Protein AF-A0A0Q6WSI1-F1 (afdb_monomer_lite)

Structure (mmCIF, N/CA/C/O backbone):
data_AF-A0A0Q6WSI1-F1
#
_entry.id   AF-A0A0Q6WSI1-F1
#
loop_
_atom_site.group_PDB
_atom_site.id
_atom_site.type_symbol
_atom_site.label_atom_id
_atom_site.label_alt_id
_atom_site.label_comp_id
_atom_site.label_asym_id
_atom_site.label_entity_id
_atom_site.label_seq_id
_atom_site.pdbx_PDB_ins_code
_atom_site.Cartn_x
_atom_site.Cartn_y
_atom_site.Cartn_z
_atom_site.occupancy
_atom_site.B_iso_or_equiv
_atom_site.auth_seq_id
_atom_site.auth_comp_id
_atom_site.auth_asym_id
_atom_site.auth_atom_id
_atom_site.pdbx_PDB_model_num
ATOM 1 N N . MET A 1 1 ? -2.445 1.928 16.084 1.00 92.06 1 MET A N 1
ATOM 2 C CA . MET A 1 1 ? -2.689 0.759 15.216 1.00 92.06 1 MET A CA 1
ATOM 3 C C . MET A 1 1 ? -1.425 0.477 14.440 1.00 92.06 1 MET A C 1
ATOM 5 O O . MET A 1 1 ? -0.793 1.432 14.001 1.00 92.06 1 MET A O 1
ATOM 9 N N . GLN A 1 2 ? -1.076 -0.793 14.293 1.00 96.44 2 GLN A N 1
ATOM 10 C CA . GLN A 1 2 ? 0.013 -1.261 13.441 1.00 96.44 2 GLN A CA 1
ATOM 11 C C . GLN A 1 2 ? -0.590 -2.241 12.434 1.00 96.44 2 GLN A C 1
ATOM 13 O O . GLN A 1 2 ? -1.452 -3.040 12.796 1.00 96.44 2 GLN A O 1
ATOM 18 N N . ILE A 1 3 ? -0.208 -2.126 11.169 1.00 98.12 3 ILE A N 1
ATOM 19 C CA . ILE A 1 3 ? -0.719 -2.959 10.081 1.00 98.12 3 ILE A CA 1
ATOM 20 C C . ILE A 1 3 ? 0.507 -3.567 9.427 1.00 98.12 3 ILE A C 1
ATOM 22 O O . ILE A 1 3 ? 1.324 -2.810 8.913 1.00 98.12 3 ILE A O 1
ATOM 26 N N . ALA A 1 4 ? 0.618 -4.894 9.441 1.00 97.81 4 ALA A N 1
ATOM 27 C CA . ALA A 1 4 ? 1.704 -5.628 8.805 1.00 97.81 4 ALA A CA 1
ATOM 28 C C . ALA A 1 4 ? 3.100 -5.088 9.214 1.00 97.81 4 ALA A C 1
ATOM 30 O O . ALA A 1 4 ? 3.274 -4.610 10.338 1.00 97.81 4 ALA A O 1
ATOM 31 N N . GLY A 1 5 ? 4.088 -5.163 8.323 1.00 96.50 5 GLY A N 1
ATOM 32 C CA . GLY A 1 5 ? 5.462 -4.714 8.559 1.00 96.50 5 GLY A CA 1
ATOM 33 C C . GLY A 1 5 ? 6.469 -5.858 8.555 1.00 96.50 5 GLY A C 1
ATOM 34 O O . GLY A 1 5 ? 6.110 -7.018 8.356 1.00 96.50 5 GLY A O 1
ATOM 35 N N . GLU A 1 6 ? 7.733 -5.514 8.766 1.00 95.81 6 GLU A N 1
ATOM 36 C CA . GLU A 1 6 ? 8.843 -6.465 8.828 1.00 95.81 6 GLU A CA 1
ATOM 37 C C . GLU A 1 6 ? 9.465 -6.517 10.230 1.00 95.81 6 GLU A C 1
ATOM 39 O O . GLU A 1 6 ? 9.353 -5.572 11.018 1.00 95.81 6 GLU A O 1
ATOM 44 N N . HIS A 1 7 ? 10.107 -7.640 10.531 1.00 93.31 7 HIS A N 1
ATOM 45 C CA . HIS A 1 7 ? 11.014 -7.817 11.657 1.00 93.31 7 HIS A CA 1
ATOM 46 C C . HIS A 1 7 ? 12.403 -8.141 11.121 1.00 93.31 7 HIS A C 1
ATOM 48 O O . HIS A 1 7 ? 12.525 -9.032 10.281 1.00 93.31 7 HIS A O 1
ATOM 54 N N . GLU A 1 8 ? 13.404 -7.435 11.653 1.00 93.19 8 GLU A N 1
ATOM 55 C CA . GLU A 1 8 ? 14.810 -7.488 11.238 1.00 93.19 8 GLU A CA 1
ATOM 56 C C . GLU A 1 8 ? 15.049 -7.117 9.764 1.00 93.19 8 GLU A C 1
ATOM 58 O O . GLU A 1 8 ? 14.136 -6.760 9.021 1.00 93.19 8 GLU A O 1
ATOM 63 N N . ASP A 1 9 ? 16.315 -7.160 9.354 1.00 86.31 9 ASP A N 1
ATOM 64 C CA . ASP A 1 9 ? 16.735 -6.978 7.967 1.00 86.31 9 ASP A CA 1
ATOM 65 C C . ASP A 1 9 ? 16.790 -8.327 7.228 1.00 86.31 9 ASP A C 1
ATOM 67 O O . ASP A 1 9 ? 17.078 -9.360 7.819 1.00 86.31 9 ASP A O 1
ATOM 71 N N . HIS A 1 10 ? 16.623 -8.326 5.901 1.00 84.06 10 HIS A N 1
ATOM 72 C CA . HIS A 1 10 ? 16.533 -9.550 5.076 1.00 84.06 10 HIS A CA 1
ATOM 73 C C . HIS A 1 10 ? 17.723 -10.536 5.138 1.00 84.06 10 HIS A C 1
ATOM 75 O O . HIS A 1 10 ? 17.619 -11.643 4.608 1.00 84.06 10 HIS A O 1
ATOM 81 N N . TYR A 1 11 ? 18.872 -10.133 5.688 1.00 87.12 11 TYR A N 1
ATOM 82 C CA . TYR A 1 11 ? 20.034 -11.007 5.901 1.00 87.12 11 TYR A CA 1
ATOM 83 C C . TYR A 1 11 ? 20.025 -11.695 7.272 1.00 87.12 11 TYR A C 1
ATOM 85 O O . TYR A 1 11 ? 20.874 -12.554 7.522 1.00 87.12 11 TYR A O 1
ATOM 93 N N . ASP A 1 12 ? 19.097 -11.321 8.148 1.00 92.81 12 ASP A N 1
ATOM 94 C CA . ASP A 1 12 ? 18.877 -11.976 9.425 1.00 92.81 12 ASP A CA 1
ATOM 95 C C . ASP A 1 12 ? 18.061 -13.270 9.221 1.00 92.81 12 ASP A C 1
ATOM 97 O O . ASP A 1 12 ? 17.063 -13.262 8.492 1.00 92.81 12 ASP A O 1
ATOM 101 N N . PRO A 1 13 ? 18.469 -14.407 9.813 1.00 89.50 13 PRO A N 1
ATOM 102 C CA . PRO A 1 13 ? 17.713 -15.656 9.719 1.00 89.50 13 PRO A CA 1
ATOM 103 C C . PRO A 1 13 ? 16.293 -15.573 10.301 1.00 89.50 13 PRO A C 1
ATOM 105 O O . PRO A 1 13 ? 15.448 -16.373 9.896 1.00 89.50 13 PRO A O 1
ATOM 108 N N . ASP A 1 14 ? 16.026 -14.626 11.202 1.00 92.62 14 ASP A N 1
ATOM 109 C CA . ASP A 1 14 ? 14.721 -14.414 11.830 1.00 92.62 14 ASP A CA 1
ATOM 110 C C . ASP A 1 14 ? 13.857 -13.384 11.070 1.00 92.62 14 ASP A C 1
ATOM 112 O O . ASP A 1 14 ? 12.757 -13.037 11.515 1.00 92.62 14 ASP A O 1
ATOM 116 N N . PHE A 1 15 ? 14.305 -12.933 9.887 1.00 93.94 15 PHE A N 1
ATOM 117 C CA . PHE A 1 15 ? 13.558 -12.004 9.041 1.00 93.94 15 PHE A CA 1
ATOM 118 C C . PHE A 1 15 ? 12.166 -12.531 8.684 1.00 93.94 15 PHE A C 1
ATOM 120 O O . PHE A 1 15 ? 11.997 -13.601 8.084 1.00 93.94 15 PHE A O 1
ATOM 127 N N . CYS A 1 16 ? 11.149 -11.723 8.972 1.00 95.19 16 CYS A N 1
ATOM 128 C CA . CYS A 1 16 ? 9.772 -12.049 8.640 1.00 95.19 16 CYS A CA 1
ATOM 129 C C . CYS A 1 16 ? 8.986 -10.797 8.256 1.00 95.19 16 CYS A C 1
ATOM 131 O O . CYS A 1 16 ? 9.048 -9.780 8.944 1.00 95.19 16 CYS A O 1
ATOM 133 N N . ILE A 1 17 ? 8.205 -10.896 7.181 1.00 97.12 17 ILE A N 1
ATOM 134 C CA . ILE A 1 17 ? 7.192 -9.909 6.823 1.00 97.12 17 ILE A CA 1
ATOM 135 C C . ILE A 1 17 ? 5.851 -10.465 7.293 1.00 97.12 17 ILE A C 1
ATOM 137 O O . ILE A 1 17 ? 5.470 -11.587 6.951 1.00 97.12 17 ILE A O 1
ATOM 141 N N . TYR A 1 18 ? 5.127 -9.666 8.061 1.00 97.25 18 TYR A N 1
ATOM 142 C CA . TYR A 1 18 ? 3.843 -10.029 8.644 1.00 97.25 18 TYR A CA 1
ATOM 143 C C . TYR A 1 18 ? 2.689 -9.443 7.837 1.00 97.25 18 TYR A C 1
ATOM 145 O O . TYR A 1 18 ? 2.855 -8.559 6.995 1.00 97.25 18 TYR A O 1
ATOM 153 N N . ASN A 1 19 ? 1.489 -9.935 8.115 1.00 98.06 19 ASN A N 1
ATOM 154 C CA . ASN A 1 19 ? 0.223 -9.398 7.619 1.00 98.06 19 ASN A CA 1
ATOM 155 C C . ASN A 1 19 ? -0.799 -9.173 8.748 1.00 98.06 19 ASN A C 1
ATOM 157 O O . ASN A 1 19 ? -1.962 -8.881 8.475 1.00 98.06 19 ASN A O 1
ATOM 161 N N . ASP A 1 20 ? -0.392 -9.314 10.008 1.00 98.06 20 ASP A N 1
ATOM 162 C CA . ASP A 1 20 ? -1.260 -9.112 11.163 1.00 98.06 20 ASP A CA 1
ATOM 163 C C . ASP A 1 20 ? -1.599 -7.628 11.374 1.00 98.06 20 ASP A C 1
ATOM 165 O O . ASP A 1 20 ? -0.831 -6.727 11.026 1.00 98.06 20 ASP A O 1
ATOM 169 N N . VAL A 1 21 ? -2.759 -7.360 11.974 1.00 98.31 21 VAL A N 1
ATOM 170 C CA . VAL A 1 21 ? -3.165 -6.013 12.400 1.00 98.31 21 VAL A CA 1
ATOM 171 C C . VAL A 1 21 ? -3.264 -5.966 13.917 1.00 98.31 21 VAL A C 1
ATOM 173 O O . VAL A 1 21 ? -4.010 -6.735 14.521 1.00 98.31 21 VAL A O 1
ATOM 176 N N . PHE A 1 22 ? -2.558 -5.012 14.517 1.00 97.88 22 PHE A N 1
ATOM 177 C CA . PHE A 1 22 ? -2.580 -4.738 15.948 1.00 97.88 22 PHE A CA 1
ATOM 178 C C . PHE A 1 22 ? -3.394 -3.473 16.216 1.00 97.88 22 PHE A C 1
ATOM 180 O O . PHE A 1 22 ? -3.063 -2.368 15.758 1.00 97.88 22 PHE A O 1
ATOM 187 N N . VAL A 1 23 ? -4.461 -3.620 16.991 1.00 97.50 23 VAL A N 1
ATOM 188 C CA . VAL A 1 23 ? -5.292 -2.512 17.465 1.00 97.50 23 VAL A CA 1
ATOM 189 C C . VAL A 1 23 ? -4.970 -2.286 18.931 1.00 97.50 23 VAL A C 1
ATOM 191 O O . VAL A 1 23 ? -5.064 -3.208 19.734 1.00 97.50 23 VAL A O 1
ATOM 194 N N . HIS A 1 24 ? -4.545 -1.066 19.247 1.00 96.56 24 HIS A N 1
ATOM 195 C CA . HIS A 1 24 ? -4.182 -0.660 20.599 1.00 96.56 24 HIS A CA 1
ATOM 196 C C . HIS A 1 24 ? -5.293 0.233 21.125 1.00 96.56 24 HIS A C 1
ATOM 198 O O . HIS A 1 24 ? -5.518 1.311 20.561 1.00 96.56 24 HIS A O 1
ATOM 204 N N . ASP A 1 25 ? -5.956 -0.208 22.182 1.00 95.50 25 ASP A N 1
ATOM 205 C CA . ASP A 1 25 ? -6.963 0.589 22.860 1.00 95.50 25 ASP A CA 1
ATOM 206 C C . ASP A 1 25 ? -6.316 1.550 23.867 1.00 95.50 25 ASP A C 1
ATOM 208 O O . ASP A 1 25 ? -5.206 1.302 24.354 1.00 95.50 25 ASP A O 1
ATOM 212 N N . PRO A 1 26 ? -6.987 2.668 24.209 1.00 95.75 26 PRO A N 1
ATOM 213 C CA . PRO A 1 26 ? -6.448 3.647 25.154 1.00 95.75 26 PRO A CA 1
ATOM 214 C C . PRO A 1 26 ? -6.170 3.098 26.561 1.00 95.75 26 PRO A C 1
ATOM 216 O O . PRO A 1 26 ? -5.407 3.711 27.304 1.00 95.75 26 PRO A O 1
ATOM 219 N N . ASP A 1 27 ? -6.783 1.973 26.939 1.00 97.06 27 ASP A N 1
ATOM 220 C CA . ASP A 1 27 ? -6.578 1.309 28.233 1.00 97.06 27 ASP A CA 1
ATOM 221 C C . ASP A 1 27 ? -5.366 0.357 28.254 1.00 97.06 27 ASP A C 1
ATOM 223 O O . ASP A 1 27 ? -5.043 -0.211 29.298 1.00 97.06 27 ASP A O 1
ATOM 227 N N . GLY A 1 28 ? -4.672 0.214 27.120 1.00 96.31 28 GLY A N 1
ATOM 228 C CA . GLY A 1 28 ? -3.519 -0.667 26.958 1.00 96.31 28 GLY A CA 1
ATOM 229 C C . GLY A 1 28 ? -3.857 -2.065 26.438 1.00 96.31 28 GLY A C 1
ATOM 230 O O . GLY A 1 28 ? -2.933 -2.847 26.209 1.00 96.31 28 GLY A O 1
ATOM 231 N N . THR A 1 29 ? -5.132 -2.390 26.212 1.00 97.75 29 THR A N 1
ATOM 232 C CA . THR A 1 29 ? -5.528 -3.639 25.551 1.00 97.75 29 THR A CA 1
ATOM 233 C C . THR A 1 29 ? -4.989 -3.671 24.121 1.00 97.75 29 THR A C 1
ATOM 235 O O . THR A 1 29 ? -5.039 -2.677 23.392 1.00 97.75 29 THR A O 1
ATOM 238 N N . ILE A 1 30 ? -4.450 -4.824 23.714 1.00 97.75 30 ILE A N 1
ATOM 239 C CA . ILE A 1 30 ? -3.971 -5.057 22.350 1.00 97.75 30 ILE A CA 1
ATOM 240 C C . ILE A 1 30 ? -4.768 -6.205 21.745 1.00 97.75 30 ILE A C 1
ATOM 242 O O . ILE A 1 30 ? -4.701 -7.343 22.210 1.00 97.75 30 ILE A O 1
ATOM 246 N N . HIS A 1 31 ? -5.491 -5.906 20.673 1.00 97.81 31 HIS A N 1
ATOM 247 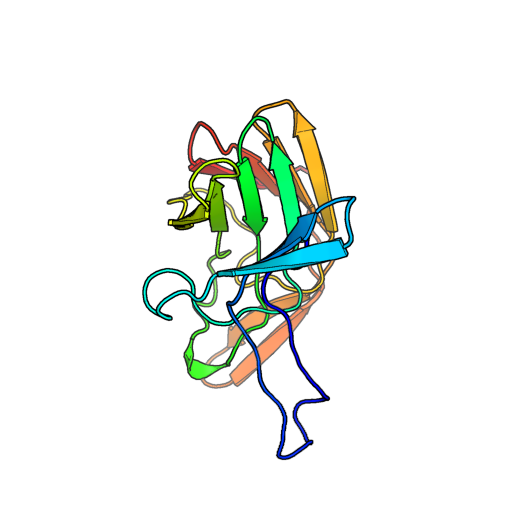C CA . HIS A 1 31 ? -6.141 -6.903 19.838 1.00 97.81 31 HIS A CA 1
ATOM 248 C C . HIS A 1 31 ? -5.248 -7.228 18.644 1.00 97.81 31 HIS A C 1
ATOM 250 O O . HIS A 1 31 ? -4.822 -6.323 17.926 1.00 97.81 31 HIS A O 1
ATOM 256 N N . VAL A 1 32 ? -5.000 -8.517 18.417 1.00 97.75 32 VAL A N 1
ATOM 257 C CA . VAL A 1 32 ? -4.216 -9.009 17.280 1.00 97.75 32 VAL A CA 1
ATOM 258 C C . VAL A 1 32 ? -5.145 -9.741 16.323 1.00 97.75 32 VAL A C 1
ATOM 260 O O . VAL A 1 32 ? -5.800 -10.714 16.702 1.00 97.75 32 VAL A O 1
ATOM 263 N N . TYR A 1 33 ? -5.207 -9.266 15.084 1.00 98.19 33 TYR A N 1
ATOM 264 C CA . TYR A 1 33 ? -5.999 -9.857 14.013 1.00 98.19 33 TYR A CA 1
ATOM 265 C C . TYR A 1 33 ? -5.064 -10.481 12.985 1.00 98.19 33 TYR A C 1
ATOM 267 O O . TYR A 1 33 ? -4.386 -9.762 12.252 1.00 98.19 33 TYR A O 1
ATOM 275 N N . GLY A 1 34 ? -5.057 -11.812 12.929 1.00 97.81 34 GLY A N 1
ATOM 276 C CA . GLY A 1 34 ? -4.339 -12.562 11.905 1.00 97.81 34 GLY A CA 1
ATOM 277 C C . GLY A 1 34 ? -5.186 -12.766 10.655 1.00 97.81 34 GLY A C 1
ATOM 278 O O . GLY A 1 34 ? -6.390 -13.031 10.738 1.00 97.81 34 GLY A O 1
ATOM 279 N N . TYR A 1 35 ? -4.551 -12.675 9.489 1.00 98.06 35 TYR A N 1
ATOM 280 C CA . TYR A 1 35 ? -5.214 -12.844 8.197 1.00 98.06 35 TYR A CA 1
ATOM 281 C C . TYR A 1 35 ? -4.580 -13.992 7.413 1.00 98.06 35 TYR A C 1
ATOM 283 O O . TYR A 1 35 ? -3.359 -14.138 7.390 1.00 98.06 35 TYR A O 1
ATOM 291 N N . PRO A 1 36 ? -5.373 -14.808 6.703 1.00 97.44 36 PRO A N 1
ATOM 292 C CA . PRO A 1 36 ? -4.810 -15.723 5.725 1.00 97.44 36 PRO A CA 1
ATOM 293 C C . PRO A 1 36 ? -4.073 -14.948 4.613 1.00 97.44 36 PRO A C 1
ATOM 295 O O . PRO A 1 36 ? -4.628 -13.964 4.112 1.00 97.44 36 PRO A O 1
ATOM 298 N N . PRO A 1 37 ? -2.902 -15.411 4.131 1.00 95.50 37 PRO A N 1
ATOM 299 C CA . PRO A 1 37 ? -2.153 -14.715 3.077 1.00 95.50 37 PRO A CA 1
ATOM 300 C C . PRO A 1 37 ? -2.933 -14.490 1.774 1.00 95.50 37 PRO A C 1
ATOM 302 O O . PRO A 1 37 ? -2.676 -13.536 1.054 1.00 95.50 37 PRO A O 1
ATOM 305 N N . HIS A 1 38 ? -3.918 -15.339 1.467 1.00 94.81 38 HIS A N 1
ATOM 306 C CA . HIS A 1 38 ? -4.773 -15.166 0.286 1.00 94.81 38 HIS A CA 1
ATOM 307 C C . 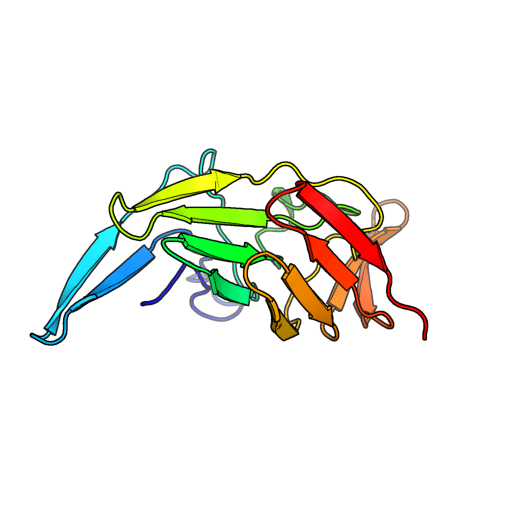HIS A 1 38 ? -5.829 -14.053 0.442 1.00 94.81 38 HIS A C 1
ATOM 309 O O . HIS A 1 38 ? -6.437 -13.650 -0.546 1.00 94.81 38 HIS A O 1
ATOM 315 N N . VAL A 1 39 ? -6.077 -13.578 1.669 1.00 96.88 39 VAL A N 1
ATOM 316 C CA . VAL A 1 39 ? -6.949 -12.427 1.963 1.00 96.88 39 VAL A CA 1
ATOM 317 C C . VAL A 1 39 ? -6.130 -11.142 1.999 1.00 96.88 39 VAL A C 1
ATOM 319 O O . VAL A 1 39 ? -6.510 -10.145 1.385 1.00 96.88 39 VAL A O 1
ATOM 322 N N . PHE A 1 40 ? -5.013 -11.179 2.719 1.00 97.88 40 PHE A N 1
ATOM 323 C CA . PHE A 1 40 ? -4.087 -10.067 2.867 1.00 97.88 40 PHE A CA 1
ATOM 324 C C . PHE A 1 40 ? -2.671 -10.644 2.955 1.00 97.88 40 PHE A C 1
ATOM 326 O O . PHE A 1 40 ? -2.337 -11.229 3.981 1.00 97.88 40 PHE A O 1
ATOM 333 N N . PRO A 1 41 ? -1.867 -10.589 1.884 1.00 97.44 41 PRO A N 1
ATOM 334 C CA . PRO A 1 41 ? -0.500 -11.098 1.896 1.00 97.44 41 PRO A CA 1
ATOM 335 C C . PRO A 1 41 ? 0.404 -10.294 2.843 1.00 97.44 41 PRO A C 1
ATOM 337 O O . PRO A 1 41 ? 0.134 -9.112 3.071 1.00 97.44 41 PRO A O 1
ATOM 340 N N . PRO A 1 42 ? 1.494 -10.897 3.352 1.00 97.88 42 PRO A N 1
ATOM 341 C CA . PRO A 1 42 ? 2.574 -10.177 4.018 1.00 97.88 42 PRO A CA 1
ATOM 342 C C . PRO A 1 42 ? 3.017 -8.926 3.267 1.00 97.88 42 PRO A C 1
ATOM 344 O O . PRO A 1 42 ? 3.278 -8.975 2.063 1.00 97.88 42 PRO A O 1
ATOM 347 N N . THR A 1 43 ? 3.100 -7.801 3.974 1.00 97.94 43 THR A N 1
ATOM 348 C CA . THR A 1 43 ? 3.501 -6.534 3.363 1.00 97.94 43 THR A CA 1
ATOM 349 C C . THR A 1 43 ? 4.219 -5.606 4.334 1.00 97.94 43 THR A C 1
ATOM 351 O O . THR A 1 43 ? 3.873 -5.470 5.497 1.00 97.94 43 THR A O 1
ATOM 354 N N . ASP A 1 44 ? 5.158 -4.851 3.800 1.00 98.06 44 ASP A N 1
ATOM 355 C CA . ASP A 1 44 ? 6.012 -3.867 4.454 1.00 98.06 44 ASP A CA 1
ATOM 356 C C . ASP A 1 44 ? 6.179 -2.657 3.518 1.00 98.06 44 ASP A C 1
ATOM 358 O O . ASP A 1 44 ? 5.773 -2.690 2.349 1.00 98.06 44 ASP A O 1
ATOM 362 N N . PHE A 1 45 ? 6.683 -1.544 4.057 1.00 98.00 45 PHE A N 1
ATOM 363 C CA . PHE A 1 45 ? 6.870 -0.274 3.334 1.00 98.00 45 PHE A CA 1
ATOM 364 C C . PHE A 1 45 ? 5.638 0.237 2.556 1.00 98.00 45 PHE A C 1
ATOM 366 O O . PHE A 1 45 ? 5.762 1.000 1.591 1.00 98.00 45 PHE A O 1
ATOM 373 N N . HIS A 1 46 ? 4.443 -0.172 2.972 1.00 98.62 46 HIS A N 1
ATOM 374 C CA . HIS A 1 46 ? 3.175 0.336 2.474 1.00 98.62 46 HIS A CA 1
ATOM 375 C C . HIS A 1 46 ? 2.804 1.631 3.206 1.00 98.62 46 HIS A C 1
ATOM 377 O O . HIS A 1 46 ? 3.382 1.982 4.236 1.00 98.62 46 HIS A O 1
ATOM 383 N N . THR A 1 47 ? 1.802 2.335 2.696 1.00 98.75 47 THR A N 1
ATOM 384 C CA . THR A 1 47 ? 1.150 3.427 3.423 1.00 98.75 47 THR A CA 1
ATOM 385 C C . THR A 1 47 ? -0.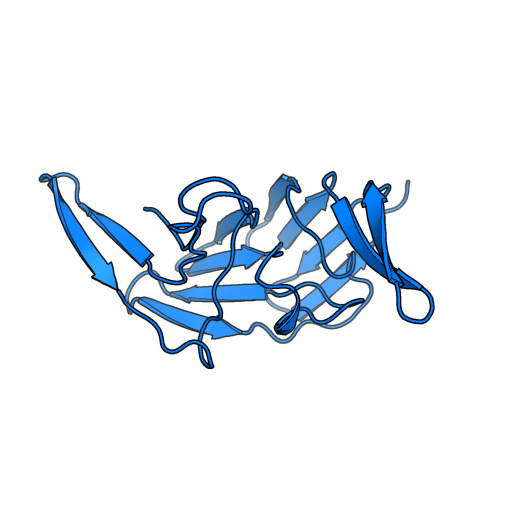256 3.019 3.836 1.00 98.75 47 THR A C 1
ATOM 387 O O . THR A 1 47 ? -0.878 2.174 3.197 1.00 98.75 47 THR A O 1
ATOM 390 N N . ALA A 1 48 ? -0.766 3.621 4.908 1.00 98.56 48 ALA A N 1
ATOM 391 C CA . ALA A 1 48 ? -2.110 3.380 5.415 1.00 98.56 48 ALA A CA 1
ATOM 392 C C . ALA A 1 48 ? -2.813 4.724 5.648 1.00 98.56 48 ALA A C 1
ATOM 394 O O . ALA A 1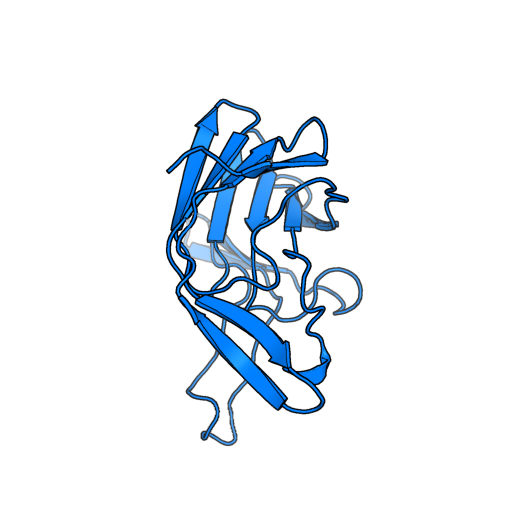 48 ? -2.331 5.554 6.417 1.00 98.56 48 ALA A O 1
ATOM 395 N N . THR A 1 49 ? -3.941 4.954 4.974 1.00 98.62 49 THR A N 1
ATOM 396 C CA . THR A 1 49 ? -4.698 6.215 5.050 1.00 98.62 49 THR A CA 1
ATOM 397 C C . THR A 1 49 ? -6.112 5.951 5.555 1.00 98.62 49 THR A C 1
ATOM 399 O O . THR A 1 49 ? -6.867 5.224 4.913 1.00 98.62 49 THR A O 1
ATOM 402 N N . LEU A 1 50 ? -6.486 6.543 6.692 1.00 98.25 50 LEU A N 1
ATOM 403 C CA . LEU A 1 50 ? -7.856 6.492 7.209 1.00 98.25 50 LEU A CA 1
ATOM 404 C C . LEU A 1 50 ? -8.760 7.426 6.392 1.00 98.25 50 LEU A C 1
ATOM 406 O O . LEU A 1 50 ? -8.507 8.627 6.334 1.00 98.25 50 LEU A O 1
ATOM 410 N N . ILE A 1 51 ? -9.824 6.888 5.797 1.00 98.00 51 ILE A N 1
ATOM 411 C CA . ILE A 1 51 ? -10.862 7.647 5.095 1.00 98.00 51 ILE A CA 1
ATOM 412 C C . ILE A 1 51 ? -12.232 7.099 5.499 1.00 98.00 51 ILE A C 1
ATOM 414 O O . ILE A 1 51 ? -12.586 5.966 5.173 1.00 98.00 51 ILE A O 1
ATOM 418 N N . GLY A 1 52 ? -13.013 7.923 6.201 1.00 96.44 52 GLY A N 1
ATOM 419 C CA . GLY A 1 52 ? -14.312 7.513 6.732 1.00 96.44 52 GLY A CA 1
ATOM 420 C C . GLY A 1 52 ? -14.165 6.402 7.773 1.00 96.44 52 GLY A C 1
ATOM 421 O O . GLY A 1 52 ? -13.484 6.577 8.780 1.00 96.44 52 GLY A O 1
ATOM 422 N N . ASP A 1 53 ? -14.806 5.264 7.519 1.00 96.25 53 ASP A N 1
ATOM 423 C CA . ASP A 1 53 ? -14.825 4.076 8.380 1.00 96.25 53 ASP A CA 1
ATOM 424 C C . ASP A 1 53 ? -13.818 2.992 7.954 1.00 96.25 53 ASP A C 1
ATOM 426 O O . ASP A 1 53 ? -13.917 1.834 8.366 1.00 96.25 53 ASP A O 1
ATOM 430 N N . ALA A 1 54 ? -12.858 3.344 7.098 1.00 98.19 54 ALA A N 1
ATOM 431 C CA . ALA A 1 54 ? -11.910 2.388 6.558 1.00 98.19 54 ALA A CA 1
ATOM 432 C C . ALA A 1 54 ? -10.500 2.948 6.440 1.00 98.19 54 ALA A C 1
ATOM 434 O O . ALA A 1 54 ? -10.286 4.134 6.198 1.00 98.19 54 ALA A O 1
ATOM 435 N N . ILE A 1 55 ? -9.527 2.056 6.556 1.00 98.69 55 ILE A N 1
ATOM 436 C CA . ILE A 1 55 ? -8.124 2.336 6.292 1.00 98.69 55 ILE A CA 1
ATOM 437 C C . ILE A 1 55 ? -7.771 1.730 4.938 1.00 98.69 55 ILE A C 1
ATOM 439 O O . ILE A 1 55 ? -7.994 0.546 4.695 1.00 98.69 55 ILE A O 1
ATOM 443 N N . TYR A 1 56 ? -7.210 2.548 4.058 1.00 98.75 56 TYR A N 1
ATOM 444 C CA . TYR A 1 56 ? -6.719 2.125 2.756 1.00 98.75 56 TYR A CA 1
ATOM 445 C C . TYR A 1 56 ? -5.218 1.900 2.832 1.00 98.75 56 TYR A C 1
ATOM 447 O O . TYR A 1 56 ? -4.460 2.826 3.118 1.00 98.75 56 TYR A O 1
ATOM 455 N N . ILE A 1 57 ? -4.819 0.659 2.586 1.00 98.88 57 ILE A N 1
ATOM 456 C CA . ILE A 1 57 ? -3.439 0.184 2.592 1.00 98.88 57 ILE A CA 1
ATOM 457 C C . ILE A 1 57 ? -2.971 0.183 1.139 1.00 98.88 57 ILE A C 1
ATOM 459 O O . ILE A 1 57 ? -3.584 -0.488 0.308 1.00 98.88 57 ILE A O 1
ATOM 463 N N . VAL A 1 58 ? -1.932 0.947 0.816 1.00 98.81 58 VAL A N 1
ATOM 464 C CA . VAL A 1 58 ? -1.462 1.152 -0.561 1.00 98.81 58 VAL A CA 1
ATOM 465 C C . VAL A 1 58 ? 0.019 0.815 -0.664 1.00 98.81 58 VAL A C 1
ATOM 467 O O . VAL A 1 58 ? 0.809 1.250 0.173 1.00 98.81 58 VAL A O 1
ATOM 470 N N . GLY A 1 59 ? 0.390 0.087 -1.718 1.00 98.50 59 GLY A N 1
ATOM 471 C CA . GLY A 1 59 ? 1.765 -0.322 -2.012 1.00 98.50 59 GLY A CA 1
ATOM 472 C C . GLY A 1 59 ? 2.269 -1.469 -1.136 1.00 98.50 59 GLY A C 1
ATOM 473 O O . GLY A 1 59 ? 1.575 -1.935 -0.237 1.00 98.50 59 GLY A O 1
ATOM 474 N N . SER A 1 60 ? 3.454 -1.970 -1.470 1.00 98.38 60 SER A N 1
ATOM 475 C CA . SER A 1 60 ? 4.112 -3.098 -0.807 1.00 98.38 60 SER A CA 1
ATOM 476 C C . SER A 1 60 ? 5.537 -3.248 -1.338 1.00 98.38 60 SER A C 1
ATOM 478 O O . SER A 1 60 ? 5.746 -3.115 -2.548 1.00 98.38 60 SER A O 1
ATOM 480 N N . LEU A 1 61 ? 6.513 -3.552 -0.477 1.00 97.44 61 LEU A N 1
ATOM 481 C CA . LEU A 1 61 ? 7.739 -4.215 -0.931 1.00 97.44 61 LEU A CA 1
ATOM 482 C C . LEU A 1 61 ? 7.463 -5.720 -1.053 1.00 97.44 61 LEU A C 1
ATOM 484 O O . LEU A 1 61 ? 7.481 -6.260 -2.165 1.00 97.44 61 LEU A O 1
ATOM 488 N N . GLY A 1 62 ? 7.125 -6.353 0.066 1.00 96.44 62 GLY A N 1
ATOM 489 C CA . GLY A 1 62 ? 6.685 -7.734 0.199 1.00 96.44 62 GLY A CA 1
ATOM 490 C C . GLY A 1 62 ? 7.760 -8.758 -0.162 1.00 96.44 62 GLY A C 1
ATOM 491 O O . GLY A 1 62 ? 8.843 -8.436 -0.669 1.00 96.44 62 GLY A O 1
ATOM 492 N N . TYR A 1 63 ? 7.430 -10.034 0.038 1.00 95.50 63 TYR A N 1
ATOM 493 C CA . TYR A 1 63 ? 8.259 -11.137 -0.443 1.00 95.50 63 TYR A CA 1
ATOM 494 C C . TYR A 1 63 ? 8.311 -11.151 -1.972 1.00 95.50 63 TYR A C 1
ATOM 496 O O . TYR A 1 63 ? 7.279 -11.034 -2.633 1.00 95.50 63 TYR A O 1
ATOM 504 N N . SER A 1 64 ? 9.501 -11.363 -2.542 1.00 92.81 64 SER A N 1
ATOM 505 C CA . SER A 1 64 ? 9.732 -11.350 -3.997 1.00 92.81 64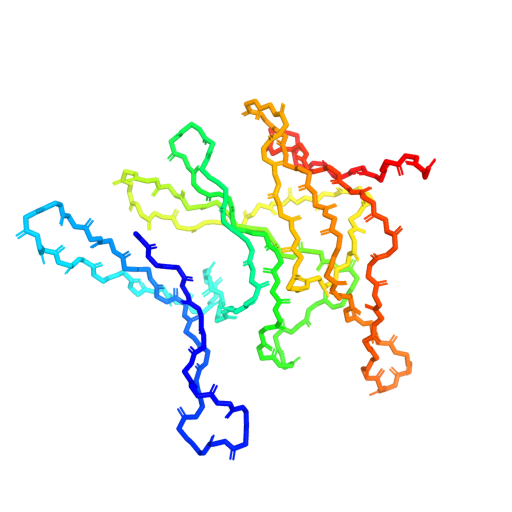 SER A CA 1
ATOM 506 C C . SER A 1 64 ? 8.808 -12.292 -4.774 1.00 92.81 64 SER A C 1
ATOM 508 O O . SER A 1 64 ? 8.309 -11.933 -5.836 1.00 92.81 64 SER A O 1
ATOM 510 N N . THR A 1 65 ? 8.502 -13.463 -4.213 1.00 90.94 65 THR A N 1
ATOM 511 C CA . THR A 1 65 ? 7.625 -14.480 -4.816 1.00 90.94 65 THR A CA 1
ATOM 512 C C . THR A 1 65 ? 6.149 -14.079 -4.889 1.00 90.94 65 THR A C 1
ATOM 514 O O . THR A 1 65 ? 5.378 -14.741 -5.580 1.00 90.94 65 THR A O 1
ATOM 517 N N . GLN A 1 66 ? 5.739 -13.019 -4.186 1.00 92.00 66 GLN A N 1
ATOM 518 C CA . GLN A 1 66 ? 4.352 -12.543 -4.120 1.00 92.00 66 GLN A CA 1
ATOM 519 C C . GLN A 1 66 ? 4.124 -11.249 -4.915 1.00 92.00 66 GLN A C 1
ATOM 521 O O . GLN A 1 66 ? 2.995 -10.757 -4.985 1.00 92.00 66 GLN A O 1
ATOM 526 N N . ARG A 1 67 ? 5.180 -10.681 -5.508 1.00 94.38 67 ARG A N 1
ATOM 527 C CA . ARG A 1 67 ? 5.106 -9.400 -6.212 1.00 94.38 67 ARG A CA 1
ATOM 528 C C . ARG A 1 67 ? 4.371 -9.542 -7.539 1.00 94.38 67 ARG A C 1
ATOM 530 O O . ARG A 1 67 ? 4.555 -10.507 -8.274 1.00 94.38 67 ARG A O 1
ATOM 537 N N . MET A 1 68 ? 3.554 -8.543 -7.857 1.00 93.88 68 MET A N 1
ATOM 538 C CA . MET A 1 68 ? 2.869 -8.417 -9.145 1.00 93.88 68 MET A CA 1
ATOM 539 C C . MET A 1 68 ? 3.318 -7.123 -9.826 1.00 93.88 68 MET A C 1
ATOM 541 O O . MET A 1 68 ? 2.637 -6.099 -9.744 1.00 93.88 68 MET A O 1
ATOM 545 N N . HIS A 1 69 ? 4.492 -7.148 -10.467 1.00 94.38 69 HIS A N 1
ATOM 546 C CA . HIS A 1 69 ? 5.072 -5.971 -11.126 1.00 94.38 69 HIS A CA 1
ATOM 547 C C . HIS A 1 69 ? 4.077 -5.282 -12.068 1.00 94.38 69 HIS A C 1
ATOM 549 O O . HIS A 1 69 ? 3.252 -5.921 -12.718 1.00 94.38 69 HIS A O 1
ATOM 555 N N . GLY A 1 70 ? 4.163 -3.952 -12.136 1.00 94.75 70 GLY A N 1
ATOM 556 C CA . GLY A 1 70 ? 3.265 -3.136 -12.958 1.00 94.75 70 GLY A CA 1
ATOM 557 C C . GLY A 1 70 ? 1.870 -2.903 -12.372 1.00 94.75 70 GLY A C 1
ATOM 558 O O . GLY A 1 70 ? 1.058 -2.281 -13.045 1.00 94.75 70 GLY A O 1
ATOM 559 N N . ARG A 1 71 ? 1.591 -3.357 -11.140 1.00 96.00 71 ARG A N 1
ATOM 560 C CA . ARG A 1 71 ? 0.328 -3.088 -10.443 1.00 96.00 71 ARG A CA 1
ATOM 561 C C . ARG A 1 71 ? 0.558 -2.664 -8.997 1.00 96.00 71 ARG A C 1
ATOM 563 O O . ARG A 1 71 ? 1.216 -3.369 -8.242 1.00 96.00 71 ARG A O 1
ATOM 570 N N . THR A 1 72 ? -0.051 -1.565 -8.567 1.00 98.25 72 THR A N 1
ATOM 571 C CA . THR A 1 72 ? -0.063 -1.188 -7.145 1.00 98.25 72 THR A CA 1
ATOM 572 C C . THR A 1 72 ? -1.058 -2.040 -6.344 1.00 98.25 72 THR A C 1
ATOM 574 O O . THR A 1 72 ? -2.254 -2.021 -6.655 1.00 98.25 72 THR A O 1
ATOM 577 N N . PRO A 1 73 ? -0.627 -2.766 -5.291 1.00 98.00 73 PRO A N 1
ATOM 578 C CA . PRO A 1 73 ? -1.554 -3.433 -4.384 1.00 98.00 73 PRO A CA 1
ATOM 579 C C . PRO A 1 73 ? -2.310 -2.399 -3.540 1.00 98.00 73 PRO A C 1
ATOM 581 O O . PRO A 1 73 ? -1.727 -1.437 -3.037 1.00 98.00 73 PRO A O 1
ATOM 584 N N . VAL A 1 74 ? -3.621 -2.604 -3.398 1.00 98.56 74 VAL A N 1
ATOM 585 C CA . VAL A 1 74 ? -4.510 -1.743 -2.609 1.00 98.56 74 VAL A CA 1
ATOM 586 C C . VAL A 1 74 ? -5.484 -2.615 -1.826 1.00 98.56 74 VAL A C 1
ATOM 588 O O . VAL A 1 74 ? -6.153 -3.473 -2.405 1.00 98.56 74 VAL A O 1
ATOM 591 N N . TYR A 1 75 ? -5.609 -2.362 -0.526 1.00 98.69 75 TYR A N 1
ATOM 592 C CA . TYR A 1 75 ? -6.558 -3.044 0.350 1.00 98.69 75 TYR A CA 1
ATOM 593 C C . TYR A 1 75 ? -7.385 -2.042 1.154 1.00 98.69 75 TYR A C 1
ATOM 595 O O . TYR A 1 75 ? -6.899 -0.977 1.524 1.00 98.69 75 TYR A O 1
ATOM 603 N N . ARG A 1 76 ? -8.635 -2.404 1.447 1.00 98.62 76 ARG A N 1
ATOM 604 C CA . ARG A 1 76 ? -9.520 -1.699 2.379 1.00 98.62 76 ARG A CA 1
ATOM 605 C C . ARG A 1 76 ? -9.645 -2.532 3.649 1.00 98.62 76 ARG A C 1
ATOM 607 O O . ARG A 1 76 ? -10.172 -3.643 3.591 1.00 98.62 76 ARG A O 1
ATOM 614 N N . LEU A 1 77 ? -9.204 -1.979 4.771 1.00 98.69 77 LEU A N 1
ATOM 615 C CA . LEU A 1 77 ? -9.437 -2.485 6.119 1.00 98.69 77 LEU A CA 1
ATOM 616 C C . LEU A 1 77 ? -10.629 -1.744 6.729 1.00 98.69 77 LEU A C 1
ATOM 618 O O . LEU A 1 77 ? -10.596 -0.530 6.897 1.00 98.69 77 LEU A O 1
ATOM 622 N N . ASP A 1 78 ? -11.681 -2.476 7.059 1.00 98.31 78 ASP A N 1
ATOM 623 C CA . ASP A 1 78 ? -12.852 -1.951 7.756 1.00 98.31 78 ASP A CA 1
ATOM 624 C C . ASP A 1 78 ? -12.556 -1.740 9.252 1.00 98.31 78 ASP A C 1
ATOM 626 O O . ASP A 1 78 ? -12.117 -2.680 9.913 1.00 98.31 78 ASP A O 1
ATOM 630 N N . THR A 1 79 ? -12.786 -0.545 9.805 1.00 96.94 79 THR A N 1
ATOM 631 C CA . THR A 1 79 ? -12.385 -0.237 11.196 1.00 96.94 79 THR A CA 1
ATOM 632 C C . THR A 1 79 ? -13.359 -0.739 12.258 1.00 96.94 79 THR A C 1
ATOM 634 O O . THR A 1 79 ? -13.047 -0.685 13.443 1.00 96.94 79 THR A O 1
ATOM 637 N N . GLN A 1 80 ? -14.535 -1.229 11.859 1.00 96.19 80 GLN A N 1
ATOM 638 C CA . GLN A 1 80 ? -15.526 -1.779 12.787 1.00 96.19 80 GLN A CA 1
ATOM 639 C C . GLN A 1 80 ? -15.449 -3.304 12.838 1.00 96.19 80 GLN A C 1
ATOM 641 O O . GLN A 1 80 ? -15.505 -3.905 13.907 1.00 96.19 80 GLN A O 1
ATOM 646 N N . SER A 1 81 ? -15.333 -3.939 11.670 1.00 97.44 81 SER A N 1
ATOM 647 C CA . SER A 1 81 ? -15.323 -5.399 11.543 1.00 97.44 81 SER A CA 1
ATOM 648 C C . SER A 1 81 ? -13.932 -6.007 11.410 1.00 97.44 81 SER A C 1
ATOM 650 O O . SER A 1 81 ? -13.820 -7.233 11.425 1.00 97.44 81 SER A O 1
ATOM 652 N N . TRP A 1 82 ? -12.897 -5.181 11.226 1.00 97.38 82 TRP A N 1
ATOM 653 C CA . TRP A 1 82 ? -11.522 -5.615 10.964 1.00 97.38 82 TRP A CA 1
ATOM 654 C C . TRP A 1 82 ? -11.425 -6.570 9.770 1.00 97.38 82 TRP A C 1
ATOM 656 O O . TRP A 1 82 ? -10.609 -7.478 9.719 1.00 97.38 82 TRP A O 1
ATOM 666 N N . ARG A 1 83 ? -12.301 -6.405 8.775 1.00 98.31 83 ARG A N 1
ATOM 667 C CA . ARG A 1 83 ? -12.237 -7.178 7.532 1.00 98.31 83 ARG A CA 1
ATOM 668 C C . ARG A 1 83 ? -11.356 -6.456 6.529 1.00 98.31 83 ARG A C 1
ATOM 670 O O . ARG A 1 83 ? -11.620 -5.299 6.205 1.00 98.31 83 ARG A O 1
ATOM 677 N N . ILE A 1 84 ? -10.375 -7.170 5.985 1.00 98.69 84 ILE A N 1
ATOM 678 C CA . ILE A 1 84 ? -9.553 -6.702 4.868 1.00 98.69 84 ILE A CA 1
ATOM 679 C C . ILE A 1 84 ? -10.102 -7.262 3.559 1.00 98.69 84 ILE A C 1
ATOM 681 O O . ILE A 1 84 ? -10.467 -8.436 3.470 1.00 98.69 84 ILE A O 1
ATOM 685 N N . ARG A 1 85 ? -10.182 -6.409 2.536 1.00 98.12 85 ARG A N 1
ATOM 686 C CA . ARG A 1 85 ? -10.534 -6.796 1.165 1.00 98.12 85 ARG A CA 1
ATOM 687 C C . ARG A 1 85 ? -9.620 -6.093 0.164 1.00 98.12 85 ARG A C 1
ATOM 689 O O . ARG A 1 85 ? -9.324 -4.915 0.368 1.00 98.12 85 ARG A O 1
ATOM 696 N N . PRO A 1 86 ? -9.212 -6.754 -0.931 1.00 97.38 86 PRO A N 1
ATOM 697 C CA . PRO A 1 86 ? -8.521 -6.071 -2.014 1.00 97.38 86 PRO A CA 1
ATOM 698 C C . PRO A 1 86 ? -9.452 -5.045 -2.668 1.00 97.38 86 PRO A C 1
ATOM 700 O O . PRO A 1 86 ? -10.642 -5.303 -2.867 1.00 97.38 86 PRO A O 1
ATOM 703 N N . VAL A 1 87 ? -8.902 -3.893 -3.037 1.00 97.31 87 VAL A N 1
ATOM 704 C CA . VAL A 1 87 ? -9.585 -2.901 -3.870 1.00 97.31 87 VAL A CA 1
ATOM 705 C C . VAL A 1 87 ? -9.188 -3.168 -5.315 1.00 97.31 87 VAL A C 1
ATOM 707 O O . VAL A 1 87 ? -8.013 -3.109 -5.680 1.00 97.31 87 VAL A O 1
ATOM 710 N N . GLN A 1 88 ? -10.170 -3.487 -6.154 1.00 94.62 88 GLN A N 1
ATOM 711 C CA . GLN A 1 88 ? -9.932 -3.571 -7.589 1.00 94.62 88 GLN A CA 1
ATOM 712 C C . GLN A 1 88 ? -9.794 -2.154 -8.134 1.00 94.62 88 GLN A C 1
ATOM 714 O O . GLN A 1 88 ? -10.768 -1.409 -8.176 1.00 94.62 88 GLN A O 1
ATOM 719 N N . ALA A 1 89 ? -8.573 -1.796 -8.521 1.00 95.31 89 ALA A N 1
ATOM 720 C CA . ALA A 1 89 ? -8.282 -0.525 -9.154 1.00 95.31 89 ALA A CA 1
ATOM 721 C C . ALA A 1 89 ? -7.783 -0.731 -10.587 1.00 95.31 89 ALA A C 1
ATOM 723 O O . ALA A 1 89 ? -7.104 -1.715 -10.888 1.00 95.31 89 ALA A O 1
ATOM 724 N N . SER A 1 90 ? -8.138 0.205 -11.458 1.00 96.69 90 SER A N 1
ATOM 725 C CA . SER A 1 90 ? -7.721 0.273 -12.861 1.00 96.69 90 SER A CA 1
ATOM 726 C C . SER A 1 90 ? -7.094 1.637 -13.162 1.00 96.69 90 SER A C 1
ATOM 728 O O . SER A 1 90 ? -6.992 2.478 -12.272 1.00 96.69 90 SER A O 1
ATOM 730 N N . GLY A 1 91 ? -6.690 1.884 -14.407 1.00 97.19 91 GLY A N 1
ATOM 731 C CA . GLY A 1 91 ? -6.129 3.170 -14.824 1.00 97.19 91 GLY A CA 1
ATOM 732 C C . GLY A 1 91 ? -4.606 3.206 -14.748 1.00 97.19 91 GLY A C 1
ATOM 733 O O . GLY A 1 91 ? -3.945 2.184 -14.898 1.00 97.19 91 GLY A O 1
ATOM 734 N N . THR A 1 92 ? -4.045 4.404 -14.595 1.00 97.62 92 THR A N 1
ATOM 735 C CA . THR A 1 92 ? -2.590 4.614 -14.624 1.00 97.62 92 THR A CA 1
ATOM 736 C C . THR A 1 92 ? -2.036 4.649 -13.207 1.00 97.62 92 THR A C 1
ATOM 738 O O . THR A 1 92 ? -1.977 5.721 -12.605 1.00 97.62 92 THR A O 1
ATOM 741 N N . ASP A 1 93 ? -1.654 3.489 -12.679 1.00 97.06 93 ASP A N 1
ATOM 742 C CA . ASP A 1 93 ? -1.036 3.340 -11.359 1.00 97.06 93 ASP A CA 1
ATOM 743 C C . ASP A 1 93 ? 0.508 3.443 -11.414 1.00 97.06 93 ASP A C 1
ATOM 745 O O . ASP A 1 93 ? 1.095 3.371 -12.499 1.00 97.06 93 ASP A O 1
ATOM 749 N N . PRO A 1 94 ? 1.191 3.678 -10.275 1.00 97.31 94 PRO A N 1
ATOM 750 C CA . PRO A 1 94 ? 2.652 3.773 -10.236 1.00 97.31 94 PRO A CA 1
ATOM 751 C C . PRO A 1 94 ? 3.394 2.434 -10.391 1.00 97.31 94 PRO A C 1
ATOM 753 O O . PRO A 1 94 ? 4.622 2.446 -10.441 1.00 97.31 94 PRO A O 1
ATOM 756 N N . GLY A 1 95 ? 2.705 1.292 -10.447 1.00 97.56 95 GLY A N 1
ATOM 757 C CA . GLY A 1 95 ? 3.300 -0.042 -10.446 1.00 97.56 95 GLY A CA 1
ATOM 758 C C . GLY A 1 95 ? 3.496 -0.612 -9.038 1.00 97.56 95 GLY A C 1
ATOM 759 O O . GLY A 1 95 ? 2.834 -0.199 -8.082 1.00 97.56 95 GLY A O 1
ATOM 760 N N . TRP A 1 96 ? 4.404 -1.582 -8.892 1.00 98.06 96 TRP A N 1
ATOM 761 C CA . TRP A 1 96 ? 4.689 -2.218 -7.600 1.00 98.06 96 TRP A CA 1
ATOM 762 C C . TRP A 1 96 ? 5.549 -1.292 -6.728 1.00 98.06 96 TRP A C 1
ATOM 764 O O . TRP A 1 96 ? 6.780 -1.337 -6.758 1.00 98.06 96 TRP A O 1
ATOM 774 N N . ILE A 1 97 ? 4.880 -0.375 -6.029 1.00 98.56 97 ILE A N 1
ATOM 775 C CA . ILE A 1 97 ? 5.495 0.743 -5.310 1.00 98.56 97 ILE A CA 1
ATOM 776 C C . ILE A 1 97 ? 5.647 0.465 -3.808 1.00 98.56 97 ILE A C 1
ATOM 778 O O . ILE A 1 97 ? 4.717 -0.013 -3.159 1.00 98.56 97 ILE A O 1
ATOM 782 N N . ASN A 1 98 ? 6.787 0.851 -3.233 1.00 98.56 98 ASN A N 1
ATOM 783 C CA . ASN A 1 98 ? 7.078 0.779 -1.799 1.00 98.56 98 ASN A CA 1
ATOM 784 C C . ASN A 1 98 ? 7.800 2.039 -1.296 1.00 98.56 98 ASN A C 1
ATOM 786 O O . ASN A 1 98 ? 8.347 2.817 -2.084 1.00 98.56 98 ASN A O 1
ATOM 790 N N . GLY A 1 99 ? 7.763 2.262 0.019 1.00 98.31 99 GLY A N 1
ATOM 791 C CA . GLY A 1 99 ? 8.469 3.360 0.688 1.00 98.31 99 GLY A CA 1
ATOM 792 C C . GLY A 1 99 ? 8.039 4.742 0.193 1.00 98.31 99 GLY A C 1
ATOM 793 O O . GLY A 1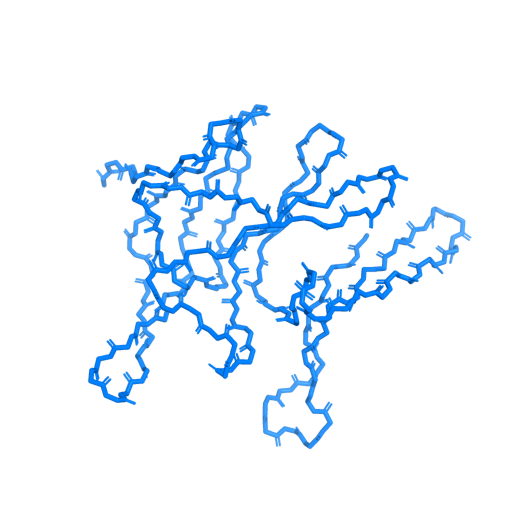 99 ? 8.834 5.680 0.188 1.00 98.31 99 GLY A O 1
ATOM 794 N N . HIS A 1 100 ? 6.809 4.847 -0.308 1.00 98.56 100 HIS A N 1
ATOM 795 C CA . HIS A 1 100 ? 6.250 6.063 -0.884 1.00 98.56 100 HIS A CA 1
ATOM 796 C C . HIS A 1 100 ? 5.528 6.895 0.175 1.00 98.56 100 HIS A C 1
ATOM 798 O O . HIS A 1 100 ? 5.293 6.462 1.302 1.00 98.56 100 HIS A O 1
ATOM 804 N N . ARG A 1 101 ? 5.124 8.101 -0.218 1.00 98.56 101 ARG A N 1
ATOM 805 C CA . ARG A 1 101 ? 4.244 8.971 0.557 1.00 98.56 101 ARG A CA 1
ATOM 806 C C . ARG A 1 101 ? 2.819 8.848 0.046 1.00 98.56 101 ARG A C 1
ATOM 808 O O . ARG A 1 101 ? 2.587 8.973 -1.156 1.00 98.56 101 ARG A O 1
ATOM 815 N N . ALA A 1 102 ? 1.875 8.694 0.969 1.00 98.50 102 ALA A N 1
ATOM 816 C CA . ALA A 1 102 ? 0.455 8.848 0.697 1.00 98.50 102 ALA A CA 1
ATOM 817 C C . ALA A 1 102 ? -0.110 10.057 1.444 1.00 98.50 102 ALA A C 1
ATOM 819 O O . ALA A 1 102 ? 0.329 10.397 2.543 1.00 98.50 102 ALA A O 1
ATOM 820 N N . THR A 1 103 ? -1.066 10.750 0.839 1.00 98.31 103 THR A N 1
ATOM 821 C CA . THR A 1 103 ? -1.767 11.877 1.462 1.00 98.31 103 THR A CA 1
ATOM 822 C C . THR A 1 103 ? -3.211 11.869 0.996 1.00 98.31 103 THR A C 1
ATOM 824 O O . THR A 1 103 ? -3.478 11.831 -0.204 1.00 98.31 103 THR A O 1
ATOM 827 N N . GLN A 1 104 ? -4.143 11.926 1.941 1.00 98.44 104 GLN A N 1
ATOM 828 C CA . GLN A 1 104 ? -5.550 12.128 1.631 1.00 98.44 104 GLN A CA 1
ATOM 829 C C . GLN A 1 104 ? -5.746 13.507 0.980 1.00 98.44 104 GLN A C 1
ATOM 831 O O . GLN A 1 104 ? -5.376 14.524 1.563 1.00 98.44 104 GLN A O 1
ATOM 836 N N . LEU A 1 105 ? -6.324 13.544 -0.222 1.00 97.62 105 LEU A N 1
ATOM 837 C CA . LEU A 1 105 ? -6.690 14.790 -0.909 1.00 97.62 105 LEU A CA 1
ATOM 838 C C . LEU A 1 105 ? -8.154 15.166 -0.684 1.00 97.62 105 LEU A C 1
ATOM 840 O O . LEU A 1 105 ? -8.498 16.346 -0.669 1.00 97.62 105 LEU A O 1
ATOM 844 N N . SER A 1 106 ? -9.020 14.168 -0.526 1.00 97.75 106 SER A N 1
ATOM 845 C CA . SER A 1 106 ? -10.452 14.351 -0.303 1.00 97.75 106 SER A CA 1
ATOM 846 C C . SER A 1 106 ? -11.045 13.129 0.406 1.00 97.75 106 SER A C 1
ATOM 848 O O . SER A 1 106 ? -10.333 12.196 0.781 1.00 97.75 106 SER A O 1
ATOM 850 N N . ILE A 1 107 ? -12.367 13.097 0.584 1.00 97.69 107 ILE A N 1
ATOM 851 C CA . ILE A 1 107 ? -13.073 11.945 1.171 1.00 97.69 107 ILE A CA 1
ATOM 852 C C . ILE A 1 107 ? -13.047 10.678 0.296 1.00 97.69 107 ILE A C 1
ATOM 854 O O . ILE A 1 107 ? -13.542 9.646 0.729 1.00 97.69 107 ILE A O 1
ATOM 858 N N . HIS A 1 108 ? -12.510 10.749 -0.923 1.00 97.69 108 HIS A N 1
ATOM 859 C CA . HIS A 1 108 ? -12.446 9.623 -1.858 1.00 97.69 108 HIS A CA 1
ATOM 860 C C . HIS A 1 108 ? -11.108 9.543 -2.606 1.00 97.69 108 HIS A C 1
ATOM 862 O O . HIS A 1 108 ? -10.967 8.744 -3.526 1.00 97.69 108 HIS A O 1
ATOM 868 N N . GLU A 1 109 ? -10.108 10.348 -2.238 1.00 98.56 109 GLU A N 1
ATOM 869 C CA . GLU A 1 109 ? -8.872 10.436 -3.016 1.00 98.56 109 GLU A CA 1
ATOM 870 C C . GLU A 1 109 ? -7.618 10.364 -2.157 1.00 98.56 109 GLU A C 1
ATOM 872 O O . GLU A 1 109 ? -7.460 11.107 -1.184 1.00 98.56 109 GLU A O 1
ATOM 877 N N . ILE A 1 110 ? -6.691 9.507 -2.584 1.00 98.81 110 ILE A N 1
ATOM 878 C CA . ILE A 1 110 ? -5.369 9.334 -1.981 1.00 98.81 110 ILE A CA 1
ATOM 879 C C . ILE A 1 110 ? -4.320 9.661 -3.036 1.00 98.81 110 ILE A C 1
ATOM 881 O O . ILE A 1 110 ? -4.243 9.003 -4.073 1.00 98.81 110 ILE A O 1
ATOM 885 N N . ARG A 1 111 ? -3.489 10.668 -2.769 1.00 98.69 111 ARG A N 1
ATOM 886 C CA . ARG A 1 111 ? -2.305 10.968 -3.575 1.00 98.69 111 ARG A CA 1
ATOM 887 C C . ARG A 1 111 ? -1.150 10.083 -3.145 1.00 98.69 111 ARG A C 1
ATOM 889 O O . ARG A 1 111 ? -0.815 10.083 -1.968 1.00 98.69 111 ARG A O 1
ATOM 896 N N . VAL A 1 112 ? -0.503 9.429 -4.102 1.00 98.75 112 VAL A N 1
ATOM 897 C CA . VAL A 1 112 ? 0.736 8.665 -3.940 1.00 98.75 112 VAL A CA 1
ATOM 898 C C . VAL A 1 112 ? 1.867 9.349 -4.703 1.00 98.75 112 VAL A C 1
ATOM 900 O O . VAL A 1 112 ? 1.729 9.672 -5.882 1.00 98.75 112 VAL A O 1
ATOM 903 N N . SER A 1 113 ? 2.991 9.591 -4.037 1.00 98.38 113 SER A N 1
ATOM 904 C CA . SER A 1 113 ? 4.196 10.190 -4.627 1.00 98.38 113 SER A CA 1
ATOM 905 C C . SER A 1 113 ? 5.451 9.708 -3.910 1.00 98.38 113 SER A C 1
ATOM 907 O O . SER A 1 113 ? 5.346 9.148 -2.824 1.00 98.38 113 SER A O 1
ATOM 909 N N . GLU A 1 114 ? 6.633 9.993 -4.464 1.00 98.06 114 GLU A N 1
ATOM 910 C CA . GLU A 1 114 ? 7.919 9.525 -3.912 1.00 98.06 114 GLU A CA 1
ATOM 911 C C . GLU A 1 114 ? 7.981 7.984 -3.851 1.00 98.06 114 GLU A C 1
ATOM 913 O O . GLU A 1 114 ? 7.118 7.291 -4.398 1.00 98.06 114 GLU A O 1
ATOM 918 N N . GLY A 1 115 ? 9.014 7.442 -3.208 1.00 98.00 115 GLY A N 1
ATOM 919 C CA . GLY A 1 115 ? 9.217 6.004 -3.057 1.00 98.00 115 GLY A CA 1
ATOM 920 C C . GLY A 1 115 ? 9.899 5.347 -4.251 1.00 98.00 115 GLY A C 1
ATOM 921 O O . GLY A 1 115 ? 10.488 6.004 -5.115 1.00 98.00 115 GLY A O 1
ATOM 922 N N . ARG A 1 116 ? 9.854 4.018 -4.264 1.00 98.38 116 ARG A N 1
ATOM 923 C CA . ARG A 1 116 ? 10.524 3.161 -5.243 1.00 98.38 116 ARG A CA 1
ATOM 924 C C . ARG A 1 116 ? 9.515 2.280 -5.950 1.00 98.38 116 ARG A C 1
ATOM 926 O O . ARG A 1 116 ? 8.599 1.773 -5.313 1.00 98.38 116 ARG A O 1
ATOM 933 N N . VAL A 1 117 ? 9.714 2.076 -7.245 1.00 98.12 117 VAL A N 1
ATOM 934 C CA . VAL A 1 117 ? 8.927 1.156 -8.064 1.00 98.12 117 VAL A CA 1
ATOM 935 C C . VAL A 1 117 ? 9.812 -0.017 -8.451 1.00 98.12 117 VAL A C 1
ATOM 937 O O . VAL A 1 117 ? 10.916 0.180 -8.970 1.00 98.12 117 VAL A O 1
ATOM 940 N N . LEU A 1 118 ? 9.320 -1.225 -8.190 1.00 97.56 118 LEU A N 1
ATOM 941 C CA . LEU A 1 118 ? 9.924 -2.458 -8.671 1.00 97.56 118 LEU A CA 1
ATOM 942 C C . LEU A 1 118 ? 9.356 -2.811 -10.045 1.00 97.56 118 LEU A C 1
ATOM 944 O O . LEU A 1 118 ? 8.139 -2.834 -10.256 1.00 97.56 118 LEU A O 1
ATOM 948 N N . THR A 1 119 ? 10.252 -3.110 -10.976 1.00 95.75 119 THR A N 1
ATOM 949 C CA . THR A 1 119 ? 9.949 -3.496 -12.357 1.00 95.75 119 THR A CA 1
ATOM 950 C C . THR A 1 119 ? 10.738 -4.737 -12.730 1.00 95.75 119 THR A C 1
ATOM 952 O O . THR A 1 119 ? 11.864 -4.911 -12.272 1.00 95.75 119 THR A O 1
ATOM 955 N N . LEU A 1 120 ? 10.173 -5.569 -13.598 1.00 93.94 120 LEU A N 1
ATOM 956 C CA . LEU A 1 120 ? 10.869 -6.723 -14.149 1.00 93.94 120 LEU A CA 1
ATOM 957 C C . LEU A 1 120 ? 11.423 -6.372 -15.537 1.00 93.94 120 LEU A C 1
ATOM 959 O O . LEU A 1 120 ? 10.660 -6.003 -16.431 1.00 93.94 120 LEU A O 1
ATOM 963 N N . GLU A 1 121 ? 12.740 -6.459 -15.711 1.00 91.62 121 GLU A N 1
ATOM 964 C CA . GLU A 1 121 ? 13.431 -6.261 -16.988 1.00 91.62 121 GLU A CA 1
ATOM 965 C C . GLU A 1 121 ? 14.090 -7.578 -17.419 1.00 91.62 121 GLU A C 1
ATOM 967 O O . GLU A 1 121 ? 15.182 -7.924 -16.972 1.00 91.62 121 GLU A O 1
ATOM 972 N N . GLY A 1 122 ? 13.412 -8.332 -18.289 1.00 89.50 122 GLY A N 1
ATOM 973 C CA . GLY A 1 122 ? 13.802 -9.714 -18.577 1.00 89.50 122 GLY A CA 1
ATOM 974 C C . GLY A 1 122 ? 13.518 -10.602 -17.366 1.00 89.50 122 GLY A C 1
ATOM 975 O O . GLY A 1 122 ? 12.378 -10.650 -16.914 1.00 89.50 122 GLY A O 1
ATOM 976 N N . ASP A 1 123 ? 14.554 -11.255 -16.839 1.00 89.06 123 ASP A N 1
ATOM 977 C CA . ASP A 1 123 ? 14.474 -12.088 -15.629 1.00 89.06 123 ASP A CA 1
ATOM 978 C C . ASP A 1 123 ? 15.009 -11.371 -14.374 1.00 89.06 123 ASP A C 1
ATOM 980 O O . ASP A 1 123 ? 15.034 -11.946 -13.286 1.00 89.06 123 ASP A O 1
ATOM 984 N N . GLU A 1 124 ? 15.444 -10.113 -14.507 1.00 93.31 124 GLU A N 1
ATOM 985 C CA . GLU A 1 124 ? 16.003 -9.335 -13.403 1.00 93.31 124 GLU A CA 1
ATOM 986 C C . GLU A 1 124 ? 14.998 -8.312 -12.876 1.00 93.31 124 GLU A C 1
ATOM 988 O O . GLU A 1 124 ? 14.421 -7.514 -13.622 1.00 93.31 124 GLU A O 1
ATOM 993 N N . GLU A 1 125 ? 14.812 -8.299 -11.557 1.00 95.19 125 GLU A N 1
ATOM 994 C CA . GLU A 1 125 ? 14.061 -7.242 -10.897 1.00 95.19 125 GLU A CA 1
ATOM 995 C C . GLU A 1 125 ? 14.949 -6.009 -10.714 1.00 95.19 125 GLU A C 1
ATOM 997 O O . GLU A 1 125 ? 16.046 -6.076 -10.155 1.00 95.19 125 GLU A O 1
ATOM 1002 N N . LYS A 1 126 ? 14.448 -4.859 -11.162 1.00 96.06 126 LYS A N 1
ATOM 1003 C CA . LYS A 1 126 ? 15.085 -3.561 -10.974 1.00 96.06 126 LYS A CA 1
ATOM 1004 C C . LYS A 1 126 ? 14.236 -2.658 -10.109 1.00 96.06 126 LYS A C 1
ATOM 1006 O O . LYS A 1 126 ? 13.007 -2.696 -10.132 1.00 96.06 126 LYS A O 1
ATOM 1011 N N . GLN A 1 127 ? 14.929 -1.792 -9.384 1.00 95.62 127 GLN A N 1
ATOM 1012 C CA . GLN A 1 127 ? 14.323 -0.765 -8.562 1.00 95.62 127 GLN A CA 1
ATOM 1013 C C . GLN A 1 127 ? 14.670 0.612 -9.113 1.00 95.62 127 GLN A C 1
ATOM 1015 O O . GLN A 1 127 ? 15.841 0.943 -9.297 1.00 95.62 127 GLN A O 1
ATOM 1020 N N . SER A 1 128 ? 13.652 1.441 -9.314 1.00 97.19 128 SER A N 1
ATOM 1021 C CA . SER A 1 128 ? 13.811 2.839 -9.716 1.00 97.19 128 SER A CA 1
ATOM 1022 C C . SER A 1 128 ? 13.037 3.767 -8.782 1.00 97.19 128 SER A C 1
ATOM 1024 O O . SER A 1 128 ? 12.117 3.345 -8.081 1.00 97.19 128 SER A O 1
ATOM 1026 N N . GLY A 1 129 ? 13.433 5.038 -8.723 1.00 97.62 129 GLY A N 1
ATOM 1027 C CA . GLY A 1 129 ? 12.675 6.046 -7.986 1.00 97.62 129 GLY A CA 1
ATOM 1028 C C . GLY A 1 129 ? 11.367 6.375 -8.704 1.00 97.62 129 GLY A C 1
ATOM 1029 O O . GLY A 1 129 ? 11.351 6.551 -9.921 1.00 97.62 129 GLY A O 1
ATOM 1030 N N . ASN A 1 130 ? 10.275 6.508 -7.956 1.00 96.88 130 ASN A N 1
ATOM 1031 C CA . ASN A 1 130 ? 9.030 7.031 -8.500 1.00 96.88 130 ASN A CA 1
ATOM 1032 C C . ASN A 1 130 ? 9.180 8.534 -8.798 1.00 96.88 130 ASN A C 1
ATOM 1034 O O . ASN A 1 130 ? 9.290 9.353 -7.885 1.00 96.88 130 ASN A O 1
ATOM 1038 N N . VAL A 1 131 ? 9.143 8.897 -10.080 1.00 93.38 131 VAL A N 1
ATOM 1039 C CA . VAL A 1 131 ? 9.254 10.290 -10.551 1.00 93.38 131 VAL A CA 1
ATOM 1040 C C . VAL A 1 131 ? 7.901 10.990 -10.730 1.00 93.38 131 VAL A C 1
ATOM 1042 O O . VAL A 1 131 ? 7.857 12.139 -11.158 1.00 93.38 131 VAL A O 1
ATOM 1045 N N . GLY A 1 132 ? 6.786 10.306 -10.460 1.00 95.56 132 GLY A N 1
ATOM 1046 C CA . GLY A 1 132 ? 5.435 10.830 -10.652 1.00 95.56 132 GLY A CA 1
ATOM 1047 C C . GLY A 1 132 ? 4.653 11.021 -9.355 1.00 95.56 132 GLY A C 1
ATOM 1048 O O . GLY A 1 132 ? 5.008 10.519 -8.287 1.00 95.56 132 GLY A O 1
ATOM 1049 N N . ALA A 1 133 ? 3.523 11.712 -9.481 1.00 98.06 133 ALA A N 1
ATOM 1050 C CA . ALA A 1 133 ? 2.462 11.700 -8.488 1.00 98.06 133 ALA A CA 1
ATOM 1051 C C . ALA A 1 133 ? 1.197 11.109 -9.110 1.00 98.06 133 ALA A C 1
ATOM 1053 O O . ALA A 1 133 ? 0.872 11.376 -10.267 1.00 98.06 133 ALA A O 1
ATOM 1054 N N . PHE A 1 134 ? 0.488 10.306 -8.335 1.00 98.62 134 PHE A N 1
ATOM 1055 C CA . PHE A 1 134 ? -0.676 9.548 -8.764 1.00 98.62 134 PHE A CA 1
ATOM 1056 C C . PHE A 1 134 ? -1.800 9.779 -7.770 1.00 98.62 134 PHE A C 1
ATOM 1058 O O . PHE A 1 134 ? -1.539 10.044 -6.599 1.00 98.62 134 PHE A O 1
ATOM 1065 N N . VAL A 1 135 ? -3.044 9.690 -8.217 1.00 98.75 135 VAL A N 1
ATOM 1066 C CA . VAL A 1 135 ? -4.207 9.742 -7.333 1.00 98.75 135 VAL A CA 1
ATOM 1067 C C . VAL A 1 135 ? -5.053 8.505 -7.561 1.00 98.75 135 VAL A C 1
ATOM 1069 O O . VAL A 1 135 ? -5.435 8.228 -8.698 1.00 98.75 135 VAL A O 1
ATOM 1072 N N . LEU A 1 136 ? -5.341 7.797 -6.474 1.00 98.81 136 LEU A N 1
ATOM 1073 C CA . LEU A 1 136 ? -6.355 6.757 -6.409 1.00 98.81 136 LEU A CA 1
ATOM 1074 C C . LEU A 1 136 ? -7.675 7.387 -5.980 1.00 98.81 136 LEU A C 1
ATOM 1076 O O . LEU A 1 136 ? -7.764 7.920 -4.875 1.00 98.81 136 LEU A O 1
ATOM 1080 N N . ASP A 1 137 ? -8.685 7.287 -6.836 1.00 98.44 137 ASP A N 1
ATOM 1081 C CA . ASP A 1 137 ? -10.087 7.479 -6.474 1.00 98.44 137 ASP A CA 1
ATOM 1082 C C . ASP A 1 137 ? -10.632 6.142 -5.942 1.00 98.44 137 ASP A C 1
ATOM 1084 O O . ASP A 1 137 ? -10.785 5.181 -6.703 1.00 98.44 137 ASP A O 1
ATOM 1088 N N . ILE A 1 138 ? -10.866 6.055 -4.631 1.00 97.56 138 ILE A N 1
ATOM 1089 C CA . ILE A 1 138 ? -11.291 4.818 -3.946 1.00 97.56 138 ILE A CA 1
ATOM 1090 C C . ILE A 1 138 ? -12.766 4.483 -4.180 1.00 97.56 138 ILE A C 1
ATOM 1092 O O . ILE A 1 138 ? -13.152 3.330 -4.012 1.00 97.56 138 ILE A O 1
ATOM 1096 N N . GLU A 1 139 ? -13.588 5.467 -4.551 1.00 95.81 139 GLU A N 1
ATOM 1097 C CA . GLU A 1 139 ? -15.006 5.249 -4.842 1.00 95.81 139 GLU A CA 1
ATOM 1098 C C . GLU A 1 139 ? -15.157 4.610 -6.223 1.00 95.81 139 GLU A C 1
ATOM 1100 O O . GLU A 1 139 ? -15.911 3.654 -6.403 1.00 95.81 139 GLU A O 1
ATOM 1105 N N . ARG A 1 140 ? -14.385 5.103 -7.197 1.00 96.56 140 ARG A N 1
ATOM 1106 C CA . ARG A 1 140 ? -14.387 4.577 -8.567 1.00 96.56 140 ARG A CA 1
ATOM 1107 C C . ARG A 1 140 ? -13.449 3.391 -8.770 1.00 96.56 140 ARG A C 1
ATOM 1109 O O . ARG A 1 140 ? -13.611 2.670 -9.750 1.00 96.56 140 ARG A O 1
ATOM 1116 N N . GLY A 1 141 ? -12.452 3.209 -7.905 1.00 96.50 141 GLY A N 1
ATOM 1117 C CA . GLY A 1 141 ? -11.376 2.242 -8.127 1.00 96.50 141 GLY A CA 1
ATOM 1118 C C . GLY A 1 141 ? -10.532 2.612 -9.350 1.00 96.50 141 GLY A C 1
ATOM 1119 O O . GLY A 1 141 ? -10.255 1.771 -10.208 1.00 96.50 141 GLY A O 1
ATOM 1120 N N . VAL A 1 142 ? -10.160 3.887 -9.485 1.00 98.31 142 VAL A N 1
ATOM 1121 C CA . VAL A 1 142 ? -9.419 4.377 -10.658 1.00 98.31 142 VAL A CA 1
ATOM 1122 C C . VAL A 1 142 ? -8.204 5.188 -10.238 1.00 98.31 142 VAL A C 1
ATOM 1124 O O . VAL A 1 142 ? -8.296 6.131 -9.454 1.00 98.31 142 VAL A O 1
ATOM 1127 N N . TRP A 1 143 ? -7.065 4.843 -10.823 1.00 98.69 143 TRP A N 1
ATOM 1128 C CA . TRP A 1 143 ? -5.828 5.593 -10.753 1.00 98.69 143 TRP A CA 1
ATOM 1129 C C . TRP A 1 143 ? -5.704 6.584 -11.904 1.00 98.69 143 TRP A C 1
ATOM 1131 O O . TRP A 1 143 ? -6.017 6.283 -13.060 1.00 98.69 143 TRP A O 1
ATOM 1141 N N . ARG A 1 144 ? -5.144 7.751 -11.596 1.00 98.38 144 ARG A N 1
ATOM 1142 C CA . ARG A 1 144 ? -4.677 8.716 -12.593 1.00 98.38 144 ARG A CA 1
ATOM 1143 C C . ARG A 1 144 ? -3.309 9.261 -12.216 1.00 98.38 144 ARG A C 1
ATOM 1145 O O . ARG A 1 144 ? -3.042 9.533 -11.045 1.00 98.38 144 ARG A O 1
ATOM 1152 N N . LYS A 1 145 ? -2.471 9.492 -13.221 1.00 98.06 145 LYS A N 1
ATOM 1153 C CA . LYS A 1 145 ? -1.208 10.211 -13.061 1.00 98.06 145 LYS A CA 1
ATOM 1154 C C . LYS A 1 145 ? -1.464 11.718 -13.104 1.00 98.06 145 LYS A C 1
ATOM 1156 O O . LYS A 1 145 ? -2.214 12.194 -13.955 1.00 98.06 145 LYS A O 1
ATOM 1161 N N . LEU A 1 146 ? -0.856 12.463 -12.189 1.00 96.75 146 LEU A N 1
ATOM 1162 C CA . LEU A 1 146 ? -0.878 13.922 -12.200 1.00 96.75 146 LEU A CA 1
ATOM 1163 C C . LEU A 1 146 ? 0.163 14.465 -13.196 1.00 96.75 146 LEU A C 1
ATOM 1165 O O . LEU A 1 146 ? 1.202 13.825 -13.393 1.00 96.75 146 LEU A O 1
ATOM 1169 N N . PRO A 1 147 ? -0.089 15.631 -13.819 1.00 91.31 147 PRO A N 1
ATOM 1170 C CA . PRO A 1 147 ? 0.921 16.338 -14.601 1.00 91.31 147 PRO A CA 1
ATOM 1171 C C . PRO A 1 147 ? 2.166 16.639 -13.754 1.00 91.31 147 PRO A C 1
ATOM 1173 O O . PRO A 1 147 ? 2.048 16.838 -12.543 1.00 91.31 147 PRO A O 1
ATOM 1176 N N . ALA A 1 148 ? 3.331 16.640 -14.406 1.00 77.12 148 ALA A N 1
ATOM 1177 C CA . ALA A 1 148 ? 4.596 17.055 -13.801 1.00 77.12 148 ALA A CA 1
ATOM 1178 C C . ALA A 1 148 ? 4.641 18.571 -13.572 1.00 77.12 148 ALA A C 1
ATOM 1180 O O . ALA A 1 148 ? 4.044 19.301 -14.400 1.00 77.12 148 ALA A O 1
#

Radius of gyration: 15.44 Å; chains: 1; bounding box: 36×33×47 Å

pLDDT: mean 96.47, std 3.06, range [77.12, 98.88]

Secondary structure (DSSP, 8-state):
-EEEEEES-TTSTT-EEEEEEEEE-TTS-EEEE---TTTS----S-EEEEETTEEEEE-----GGG--TTS--EEEEETTT--EEE---EES---EEES-EEEEEETTEEEEESSEEEEEETTEEEEEE---EEEEETTTTEEEEPP-

Sequence (148 aa):
MQIAGEHEDHYDPDFCIYNDVFVHDPDGTIHVYGYPPHVFPPTDFHTATLIGDAIYIVGSLGYSTQRMHGRTPVYRLDTQSWRIRPVQASGTDPGWINGHRATQLSIHEIRVSEGRVLTLEGDEEKQSGNVGAFVLDIERGVWRKLPA

Foldseek 3Di:
DDAWAWDDDPVDPPIDTAGWDWDADPVGDIDIHHDDCVFPNRFHQWDWDDADQWIKTWAGPHDPVPFDWQDIWIWIQGNPPRGIHTQQADERDQTRWGNWDWDDPDSFKIKTAWGWGWHDDPNDIDIDIGPWIKMQRRVVRYIDTDDD